Protein AF-A0A5J9UC88-F1 (afdb_monomer_lite)

InterPro domains:
  IPR000823 Plant peroxidase [PTHR31517] (7-72)
  IPR002016 Haem peroxidase [PS50873] (1-75)
  IPR010255 Haem peroxidase superfamily [SSF48113] (7-72)

pLDDT: mean 76.19, std 17.14, range [31.75, 94.75]

Organism: NCBI:txid38414

Structure (mmCIF, N/CA/C/O backbone):
data_AF-A0A5J9UC88-F1
#
_entry.id   AF-A0A5J9UC88-F1
#
loop_
_atom_site.group_PDB
_atom_site.id
_atom_site.type_symbol
_atom_site.label_atom_id
_atom_site.label_alt_id
_atom_site.label_comp_id
_atom_site.label_asym_id
_atom_site.label_entity_id
_atom_site.label_seq_id
_atom_site.pdbx_PDB_ins_code
_atom_site.Cartn_x
_atom_site.Cartn_y
_atom_site.Cartn_z
_atom_site.occupancy
_atom_site.B_iso_or_equiv
_atom_site.auth_seq_id
_atom_site.auth_comp_id
_atom_site.auth_asym_id
_atom_site.auth_atom_id
_atom_site.pdbx_PDB_model_num
ATOM 1 N N . MET A 1 1 ? -0.726 11.857 -7.929 1.00 51.47 1 MET A N 1
ATOM 2 C CA . MET A 1 1 ? 0.517 12.261 -8.632 1.00 51.47 1 MET A CA 1
ATOM 3 C C . MET A 1 1 ? 1.751 12.242 -7.718 1.00 51.47 1 MET A C 1
ATOM 5 O O . MET A 1 1 ? 2.834 12.047 -8.240 1.00 51.47 1 MET A O 1
ATOM 9 N N . VAL A 1 2 ? 1.616 12.371 -6.386 1.00 51.94 2 VAL A N 1
ATOM 10 C CA . VAL A 1 2 ? 2.757 12.328 -5.439 1.00 51.94 2 VAL A CA 1
ATOM 11 C C . VAL A 1 2 ? 3.359 10.917 -5.258 1.00 51.94 2 VAL A C 1
ATOM 13 O O . VAL A 1 2 ? 4.550 10.808 -5.009 1.00 51.94 2 VAL A O 1
ATOM 16 N N . GLU A 1 3 ? 2.592 9.837 -5.453 1.00 62.94 3 GLU A N 1
ATOM 17 C CA . GLU A 1 3 ? 3.026 8.486 -5.028 1.00 62.94 3 GLU A CA 1
ATOM 18 C C . GLU A 1 3 ? 3.621 7.579 -6.120 1.00 62.94 3 GLU A C 1
ATOM 20 O O . GLU A 1 3 ? 4.407 6.687 -5.813 1.00 62.94 3 GLU A O 1
ATOM 25 N N . VAL A 1 4 ? 3.369 7.852 -7.406 1.00 71.12 4 VAL A N 1
ATOM 26 C CA . VAL A 1 4 ? 4.029 7.133 -8.522 1.00 71.12 4 VAL A CA 1
ATOM 27 C C . VAL A 1 4 ? 5.546 7.379 -8.521 1.00 71.12 4 VAL A C 1
ATOM 29 O O . VAL A 1 4 ? 6.336 6.503 -8.879 1.00 71.12 4 VAL A O 1
ATOM 32 N N . LEU A 1 5 ? 5.970 8.562 -8.064 1.00 74.31 5 LEU A N 1
ATOM 33 C CA . LEU A 1 5 ? 7.380 8.929 -7.942 1.00 74.31 5 LEU A CA 1
ATOM 34 C C . LEU A 1 5 ? 8.120 8.043 -6.926 1.00 74.31 5 LEU A C 1
ATOM 36 O O . LEU A 1 5 ? 9.290 7.726 -7.124 1.00 74.31 5 LEU A O 1
ATOM 40 N N . THR A 1 6 ? 7.438 7.582 -5.877 1.00 78.88 6 THR A N 1
ATOM 41 C CA . THR A 1 6 ? 8.020 6.703 -4.854 1.00 78.88 6 THR A CA 1
ATOM 42 C C . THR A 1 6 ? 8.445 5.358 -5.444 1.00 78.88 6 THR A C 1
ATOM 44 O O . THR A 1 6 ? 9.545 4.881 -5.167 1.00 78.88 6 THR A O 1
ATOM 47 N N . TYR A 1 7 ? 7.630 4.772 -6.327 1.00 83.25 7 TYR A N 1
ATOM 48 C CA . TYR A 1 7 ? 7.969 3.510 -6.997 1.00 83.25 7 TYR A CA 1
ATOM 49 C C . TYR A 1 7 ? 9.094 3.675 -8.026 1.00 83.25 7 TYR A C 1
ATOM 51 O O . TYR A 1 7 ? 9.954 2.803 -8.133 1.00 83.25 7 TYR A O 1
ATOM 59 N N . HIS A 1 8 ? 9.184 4.830 -8.691 1.00 84.31 8 HIS A N 1
ATOM 60 C CA . HIS A 1 8 ? 10.344 5.162 -9.524 1.00 84.31 8 HIS A CA 1
ATOM 61 C C . HIS A 1 8 ? 11.630 5.322 -8.698 1.00 84.31 8 HIS A C 1
ATOM 63 O O . HIS A 1 8 ? 12.699 4.885 -9.122 1.00 84.31 8 HIS A O 1
ATOM 69 N N . ASN A 1 9 ? 11.546 5.908 -7.502 1.00 84.75 9 ASN A N 1
ATOM 70 C CA . ASN A 1 9 ? 12.697 6.032 -6.605 1.00 84.75 9 ASN A CA 1
ATOM 71 C C . ASN A 1 9 ? 13.178 4.666 -6.100 1.00 84.75 9 ASN A C 1
ATOM 73 O O . ASN A 1 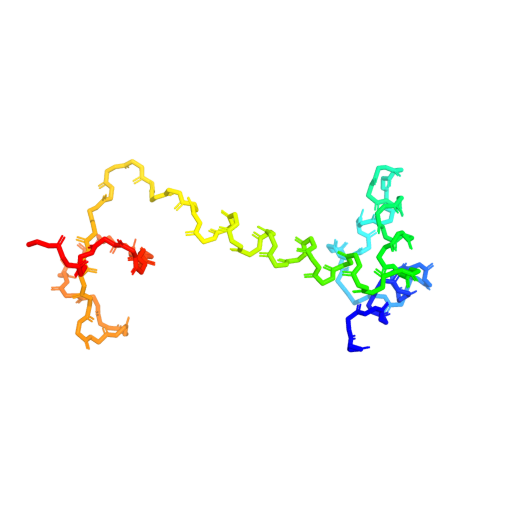9 ? 14.387 4.464 -5.992 1.00 84.75 9 ASN A O 1
ATOM 77 N N . ASN A 1 10 ? 12.264 3.716 -5.868 1.00 82.94 10 ASN A N 1
ATOM 78 C CA . ASN A 1 10 ? 12.613 2.326 -5.553 1.00 82.94 10 ASN A CA 1
ATOM 79 C C . ASN A 1 10 ? 13.451 1.682 -6.665 1.00 82.94 10 ASN A C 1
ATOM 81 O O . ASN A 1 10 ? 14.498 1.105 -6.379 1.00 82.94 10 ASN A O 1
ATOM 85 N N . LEU A 1 11 ? 13.050 1.843 -7.931 1.00 86.69 11 LEU A N 1
ATOM 86 C CA . LEU A 1 11 ? 13.791 1.302 -9.081 1.00 86.69 11 LEU A CA 1
ATOM 87 C C . LEU A 1 11 ? 15.181 1.934 -9.250 1.00 86.69 11 LEU A C 1
ATOM 89 O O . LEU A 1 11 ? 16.121 1.265 -9.672 1.00 86.69 11 LEU A O 1
ATOM 93 N N . ASN A 1 12 ? 15.323 3.209 -8.883 1.00 88.12 12 ASN A N 1
ATOM 94 C CA . ASN A 1 12 ? 16.592 3.934 -8.954 1.00 88.12 12 ASN A CA 1
ATOM 95 C C . ASN A 1 12 ? 17.465 3.784 -7.692 1.00 88.12 12 ASN A C 1
ATOM 97 O O . ASN A 1 12 ? 18.525 4.401 -7.618 1.00 88.12 12 ASN A O 1
ATOM 101 N N . ASN A 1 13 ? 17.046 2.984 -6.702 1.00 83.00 13 ASN A N 1
ATOM 102 C CA . ASN A 1 13 ? 17.700 2.866 -5.391 1.00 83.00 13 ASN A CA 1
ATOM 103 C C . ASN A 1 13 ? 17.872 4.216 -4.660 1.00 83.00 13 ASN A C 1
ATOM 105 O O . ASN A 1 13 ? 18.827 4.413 -3.913 1.00 83.00 13 ASN A O 1
ATOM 109 N N . LEU A 1 14 ? 16.941 5.152 -4.863 1.00 86.62 14 LEU A N 1
ATOM 110 C CA . LEU A 1 14 ? 16.932 6.488 -4.251 1.00 86.62 14 LEU A CA 1
ATOM 111 C C . LEU A 1 14 ? 16.040 6.549 -3.001 1.00 86.62 14 LEU A C 1
ATOM 113 O O . LEU A 1 14 ? 15.481 7.597 -2.677 1.00 86.62 14 LEU A O 1
ATOM 117 N N . VAL A 1 15 ? 15.860 5.418 -2.318 1.00 85.31 15 VAL A N 1
ATOM 118 C CA . VAL A 1 15 ? 14.974 5.302 -1.153 1.00 85.31 15 VAL A CA 1
ATOM 119 C C . VAL A 1 15 ? 15.719 5.376 0.169 1.00 85.31 15 VAL A C 1
ATOM 121 O O . VAL A 1 15 ? 16.861 4.942 0.290 1.00 85.31 15 VAL A O 1
ATOM 124 N N . LEU A 1 16 ? 15.049 5.959 1.166 1.00 87.56 16 LEU A N 1
ATOM 125 C CA . LEU A 1 16 ? 15.630 6.252 2.475 1.00 87.56 16 LEU A CA 1
ATOM 126 C C . LEU A 1 16 ? 15.560 5.056 3.430 1.00 87.56 16 LEU A C 1
ATOM 128 O O . LEU A 1 16 ? 16.491 4.828 4.202 1.00 87.56 16 LEU A O 1
ATOM 132 N N . PHE A 1 17 ? 14.457 4.305 3.407 1.00 88.44 17 PHE A N 1
ATOM 133 C CA . PHE A 1 17 ? 14.242 3.203 4.336 1.00 88.44 17 PHE A CA 1
ATOM 134 C C . PHE A 1 17 ? 14.599 1.858 3.714 1.00 88.44 17 PHE A C 1
ATOM 136 O O . PHE A 1 17 ? 14.280 1.563 2.564 1.00 88.44 17 PHE A O 1
ATOM 143 N N . HIS A 1 18 ? 15.195 0.985 4.529 1.00 88.19 18 HIS A N 1
ATOM 144 C CA . HIS A 1 18 ? 15.477 -0.391 4.128 1.00 88.19 18 HIS A CA 1
A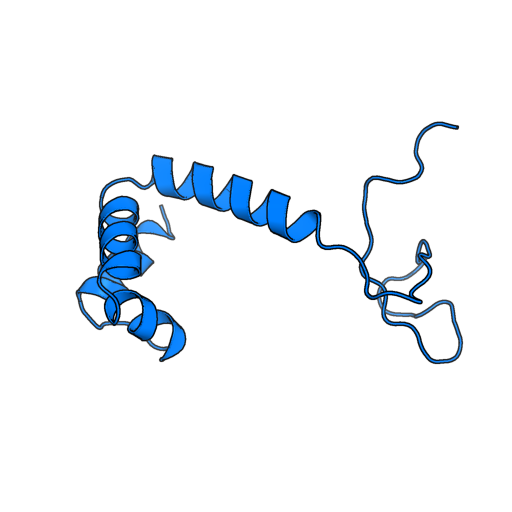TOM 145 C C . HIS A 1 18 ? 14.198 -1.161 3.760 1.00 88.19 18 HIS A C 1
ATOM 147 O O . HIS A 1 18 ? 14.222 -1.971 2.840 1.00 88.19 18 HIS A O 1
ATOM 153 N N . SER A 1 19 ? 13.074 -0.880 4.430 1.00 89.44 19 SER A N 1
ATOM 154 C CA . SER A 1 19 ? 11.776 -1.497 4.126 1.00 89.44 19 SER A CA 1
ATOM 155 C C . SER A 1 19 ? 11.308 -1.238 2.695 1.00 89.44 19 SER A C 1
ATOM 157 O O . SER A 1 19 ? 10.694 -2.118 2.100 1.00 89.44 19 SER A O 1
ATOM 159 N N . ASP A 1 20 ? 11.629 -0.068 2.139 1.00 86.75 20 ASP A N 1
ATOM 160 C CA . ASP A 1 20 ? 11.260 0.293 0.769 1.00 86.75 20 ASP A CA 1
ATOM 161 C C . ASP A 1 20 ? 12.184 -0.408 -0.230 1.00 86.75 20 ASP A C 1
ATOM 163 O O . ASP A 1 20 ? 11.728 -0.982 -1.216 1.00 86.75 20 ASP A O 1
ATOM 167 N N . TRP A 1 21 ? 13.479 -0.486 0.091 1.00 86.94 21 TRP A N 1
ATOM 168 C CA . TRP A 1 21 ? 14.453 -1.216 -0.721 1.00 86.94 21 TRP A CA 1
ATOM 169 C C . TRP A 1 21 ? 14.158 -2.723 -0.802 1.00 86.94 21 TRP A C 1
ATOM 171 O O . TRP A 1 21 ? 14.355 -3.348 -1.841 1.00 86.94 21 TRP A O 1
ATOM 181 N N . VAL A 1 22 ? 13.613 -3.331 0.256 1.00 91.06 22 VAL A N 1
ATOM 182 C CA . VAL A 1 22 ? 13.223 -4.753 0.232 1.00 91.06 22 VAL A CA 1
ATOM 183 C C . VAL A 1 22 ? 12.149 -5.046 -0.830 1.00 91.06 22 VAL A C 1
ATOM 185 O O . VAL A 1 22 ? 12.093 -6.169 -1.335 1.00 91.06 22 VAL A O 1
ATOM 188 N N . LEU A 1 23 ? 11.352 -4.056 -1.258 1.00 87.75 23 LEU A N 1
ATOM 189 C CA . LEU A 1 23 ? 10.347 -4.239 -2.314 1.00 87.75 23 LEU A CA 1
ATOM 190 C C . LEU A 1 23 ? 10.962 -4.594 -3.675 1.00 87.75 23 LEU A C 1
ATOM 192 O O . LEU A 1 23 ? 10.312 -5.281 -4.462 1.00 87.75 23 LEU A O 1
ATOM 196 N N . VAL A 1 24 ? 12.208 -4.198 -3.949 1.00 88.88 24 VAL A N 1
ATOM 197 C CA . VAL A 1 24 ? 12.928 -4.611 -5.169 1.00 88.88 24 VAL A CA 1
ATOM 198 C C . VAL A 1 24 ? 13.734 -5.902 -4.983 1.00 88.88 24 VAL A C 1
ATOM 200 O O . VAL A 1 24 ? 14.237 -6.461 -5.953 1.00 88.88 24 VAL A O 1
ATOM 203 N N . GLY A 1 25 ? 13.831 -6.413 -3.751 1.00 86.75 25 GLY A N 1
ATOM 204 C CA . GLY A 1 25 ? 14.650 -7.577 -3.404 1.00 86.75 25 GLY A CA 1
ATOM 205 C C . GLY A 1 25 ? 14.061 -8.934 -3.806 1.00 86.75 25 GLY A C 1
ATOM 206 O O . GLY A 1 25 ? 14.799 -9.915 -3.879 1.00 86.75 25 GLY A O 1
ATOM 207 N N . SER A 1 26 ? 12.754 -9.019 -4.080 1.00 90.94 26 SER A N 1
ATOM 208 C CA . SER A 1 26 ? 12.099 -10.250 -4.546 1.00 90.94 26 SER A CA 1
ATOM 209 C C . SER A 1 26 ? 11.466 -10.060 -5.924 1.00 90.94 26 SER A C 1
ATOM 211 O O . SER A 1 26 ? 10.933 -8.995 -6.228 1.00 90.94 26 SER A O 1
ATOM 213 N N . SER A 1 27 ? 11.467 -11.105 -6.758 1.00 88.06 27 SER A N 1
ATOM 214 C CA . SER A 1 27 ? 10.899 -11.039 -8.114 1.00 88.06 27 SER A CA 1
ATOM 215 C C . SER A 1 27 ? 9.391 -10.761 -8.124 1.00 88.06 27 SER A C 1
ATOM 217 O O . SER A 1 27 ? 8.898 -10.077 -9.020 1.00 88.06 27 SER A O 1
ATOM 219 N N . ALA A 1 28 ? 8.659 -11.250 -7.119 1.00 89.75 28 ALA A N 1
ATOM 220 C CA . ALA A 1 28 ? 7.218 -11.042 -6.999 1.00 89.75 28 ALA A CA 1
ATOM 221 C C . ALA A 1 28 ? 6.877 -9.581 -6.662 1.00 89.75 28 ALA A C 1
ATOM 223 O O . ALA A 1 28 ? 6.010 -8.984 -7.295 1.00 89.75 28 ALA A O 1
ATOM 224 N N . THR A 1 29 ? 7.581 -8.985 -5.696 1.00 89.12 29 THR A N 1
ATOM 225 C CA . THR A 1 29 ? 7.361 -7.585 -5.303 1.00 89.12 29 THR A CA 1
ATOM 226 C C . THR A 1 29 ? 7.893 -6.611 -6.350 1.00 89.12 29 THR A C 1
ATOM 228 O O . THR A 1 29 ? 7.238 -5.608 -6.621 1.00 89.12 29 THR A O 1
ATOM 231 N N . LEU A 1 30 ? 9.008 -6.938 -7.014 1.00 91.06 30 LEU A N 1
ATOM 232 C CA . LEU A 1 30 ? 9.582 -6.119 -8.083 1.00 91.06 30 LEU A CA 1
ATOM 233 C C . LEU A 1 30 ? 8.616 -5.953 -9.267 1.00 91.06 30 LEU A C 1
ATOM 235 O O . LEU A 1 30 ? 8.491 -4.855 -9.804 1.00 91.06 30 LEU A O 1
ATOM 239 N N . LYS A 1 31 ? 7.879 -7.010 -9.641 1.00 92.06 31 LYS A N 1
ATOM 240 C CA . LYS A 1 31 ? 6.844 -6.931 -10.685 1.00 92.06 31 LYS A CA 1
ATOM 241 C C . LYS A 1 31 ? 5.790 -5.872 -10.351 1.00 92.06 31 LYS A C 1
ATOM 243 O O . LYS A 1 31 ? 5.480 -5.036 -11.192 1.00 92.06 31 LYS A O 1
ATOM 248 N N . HIS A 1 32 ? 5.303 -5.867 -9.112 1.00 89.81 32 HIS A N 1
ATOM 249 C CA . HIS A 1 32 ? 4.336 -4.873 -8.652 1.00 89.81 32 HIS A CA 1
ATOM 250 C C . HIS A 1 32 ? 4.931 -3.462 -8.572 1.00 89.81 32 HIS A C 1
ATOM 252 O O . HIS A 1 32 ? 4.244 -2.497 -8.890 1.00 89.81 32 HIS A O 1
ATOM 258 N N . VAL A 1 33 ? 6.213 -3.319 -8.213 1.00 90.31 33 VAL A N 1
ATOM 259 C CA . VAL A 1 33 ? 6.898 -2.014 -8.246 1.00 90.31 33 VAL A CA 1
ATOM 260 C C . VAL A 1 33 ? 6.882 -1.420 -9.657 1.00 90.31 33 VAL A C 1
ATOM 262 O O . VAL A 1 33 ? 6.582 -0.238 -9.801 1.00 90.31 33 VAL A O 1
ATOM 265 N N . HIS A 1 34 ? 7.137 -2.229 -10.689 1.00 91.81 34 HIS A N 1
ATOM 266 C CA . HIS A 1 34 ? 7.028 -1.788 -12.082 1.00 91.81 34 HIS A CA 1
ATOM 267 C C . HIS A 1 34 ? 5.584 -1.454 -12.480 1.00 91.81 34 HIS A C 1
ATOM 269 O O . HIS A 1 34 ? 5.336 -0.380 -13.017 1.00 91.81 34 HIS A O 1
ATOM 275 N N . GLU A 1 35 ? 4.619 -2.320 -12.157 1.00 91.25 35 GLU A N 1
ATOM 276 C CA . GLU A 1 35 ? 3.199 -2.094 -12.476 1.00 91.25 35 GLU A CA 1
ATOM 277 C C . GLU A 1 35 ? 2.666 -0.780 -11.879 1.0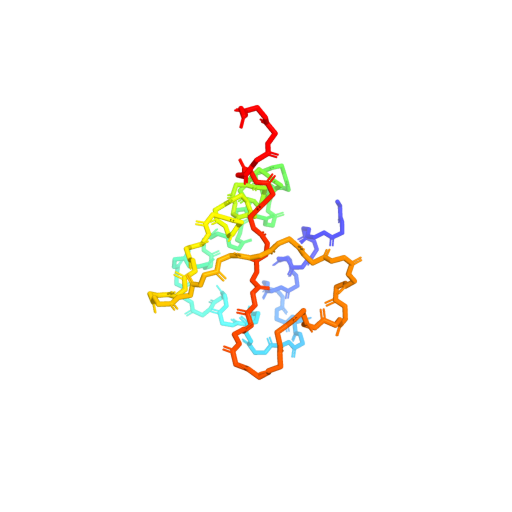0 91.25 35 GLU A C 1
ATOM 279 O O . GLU A 1 35 ? 1.953 -0.035 -12.553 1.00 91.25 35 GLU A O 1
ATOM 284 N N . TYR A 1 36 ? 3.040 -0.465 -10.636 1.00 90.38 36 TYR A N 1
ATOM 285 C CA . TYR A 1 36 ? 2.620 0.763 -9.960 1.00 90.38 36 TYR A CA 1
ATOM 286 C C . TYR A 1 36 ? 3.416 2.002 -10.383 1.00 90.38 36 TYR A C 1
ATOM 288 O O . TYR A 1 36 ? 2.872 3.108 -10.350 1.00 90.38 36 TYR A O 1
ATOM 296 N N . ALA A 1 37 ? 4.675 1.838 -10.800 1.00 88.94 37 ALA A N 1
ATOM 297 C CA . ALA A 1 37 ? 5.437 2.914 -11.427 1.00 88.94 37 ALA A CA 1
ATOM 298 C C . ALA A 1 37 ? 4.812 3.310 -12.778 1.00 88.94 37 ALA A C 1
ATOM 300 O O . ALA A 1 37 ? 4.614 4.495 -13.038 1.00 88.94 37 ALA A O 1
ATOM 301 N N . ASP A 1 38 ? 4.422 2.336 -13.598 1.00 90.31 38 ASP A N 1
ATOM 302 C CA . ASP A 1 38 ? 3.899 2.590 -14.943 1.00 90.31 38 ASP A CA 1
ATOM 303 C C . ASP A 1 38 ? 2.421 3.018 -14.940 1.00 90.31 38 ASP A C 1
ATOM 305 O O . ASP A 1 38 ? 1.988 3.793 -15.798 1.00 90.31 38 ASP A O 1
ATOM 309 N N . ASN A 1 39 ? 1.624 2.540 -13.974 1.00 89.81 39 ASN A N 1
ATOM 310 C CA . ASN A 1 39 ? 0.184 2.790 -13.916 1.00 89.81 39 ASN A CA 1
ATOM 311 C C . ASN A 1 39 ? -0.281 3.311 -12.547 1.00 89.81 39 ASN A C 1
ATOM 313 O O . ASN A 1 39 ? -0.722 2.566 -11.668 1.00 89.81 39 ASN A O 1
ATOM 317 N N . GLY A 1 40 ? -0.298 4.638 -12.409 1.00 87.38 40 GLY A N 1
ATOM 318 C CA . GLY A 1 40 ? -0.796 5.297 -11.199 1.00 87.38 40 GLY A CA 1
ATOM 319 C C . GLY A 1 40 ? -2.288 5.080 -10.916 1.00 87.38 40 GLY A C 1
ATOM 320 O O . GLY A 1 40 ? -2.706 5.187 -9.765 1.00 87.38 40 GLY A O 1
ATOM 321 N N . THR A 1 41 ? -3.107 4.765 -11.926 1.00 89.94 41 THR A N 1
ATOM 322 C CA . THR A 1 41 ? -4.535 4.468 -11.721 1.00 89.94 41 THR A CA 1
ATOM 323 C C . THR A 1 41 ? -4.721 3.105 -11.068 1.00 89.94 41 THR A C 1
ATOM 325 O O . THR A 1 41 ? -5.507 2.996 -10.131 1.00 89.94 41 THR A O 1
ATOM 328 N N . LEU A 1 42 ? -3.973 2.094 -11.523 1.00 90.56 42 LEU A N 1
ATOM 329 C CA . LEU A 1 42 ? -3.959 0.769 -10.901 1.00 90.56 42 LEU A CA 1
ATOM 330 C C . LEU A 1 42 ? -3.515 0.868 -9.440 1.00 90.56 42 LEU A C 1
ATOM 332 O O . LEU A 1 42 ? -4.201 0.366 -8.556 1.00 90.56 42 LEU A O 1
ATOM 336 N N . TRP A 1 43 ? -2.434 1.611 -9.190 1.00 90.12 43 TRP A N 1
ATOM 337 C CA . TRP A 1 43 ? -1.959 1.857 -7.833 1.00 90.12 43 TRP A CA 1
ATOM 338 C C . TRP A 1 43 ? -3.041 2.481 -6.938 1.00 90.12 43 TRP A C 1
ATOM 340 O O . TRP A 1 43 ? -3.263 2.001 -5.831 1.00 90.12 43 TRP A O 1
ATOM 350 N N . ASN A 1 44 ? -3.762 3.507 -7.413 1.00 90.12 44 ASN A N 1
ATOM 351 C CA . ASN A 1 44 ? -4.822 4.150 -6.625 1.00 90.12 44 ASN A CA 1
ATOM 352 C C . ASN A 1 44 ? -5.946 3.172 -6.239 1.00 90.12 44 ASN A C 1
ATOM 354 O O . ASN A 1 44 ? -6.469 3.254 -5.127 1.00 90.12 44 ASN A O 1
ATOM 358 N N . LEU A 1 45 ? -6.340 2.286 -7.160 1.00 92.69 45 LEU A N 1
ATOM 359 C CA . LEU A 1 45 ? -7.402 1.303 -6.928 1.00 92.69 45 LEU A CA 1
ATOM 360 C C . LEU A 1 45 ? -6.963 0.264 -5.894 1.00 92.69 45 LEU A C 1
ATOM 362 O O . LEU A 1 45 ? -7.636 0.086 -4.879 1.00 92.69 45 LEU A O 1
ATOM 366 N N . ASP A 1 46 ? -5.793 -0.338 -6.098 1.00 92.94 46 ASP A N 1
ATOM 367 C CA . ASP A 1 46 ? -5.274 -1.372 -5.202 1.00 92.94 46 ASP A CA 1
ATOM 368 C C . ASP A 1 46 ? -4.933 -0.801 -3.819 1.00 92.94 46 ASP A C 1
ATOM 370 O O . ASP A 1 46 ? -5.145 -1.455 -2.795 1.00 92.94 46 ASP A O 1
ATOM 374 N N . PHE A 1 47 ? -4.466 0.450 -3.758 1.00 90.62 47 PHE A N 1
ATOM 375 C CA . PHE A 1 47 ? -4.240 1.158 -2.503 1.00 90.62 47 PHE A CA 1
ATOM 376 C C . PHE A 1 47 ? -5.547 1.382 -1.731 1.00 90.62 47 PHE A C 1
ATOM 378 O O . PHE A 1 47 ? -5.603 1.126 -0.524 1.00 90.62 47 PHE A O 1
ATOM 385 N N . ALA A 1 48 ? -6.619 1.807 -2.409 1.00 92.31 48 ALA A N 1
ATOM 386 C CA . ALA A 1 48 ? -7.929 1.973 -1.783 1.00 92.31 48 ALA A CA 1
ATOM 387 C C . ALA A 1 48 ? -8.466 0.638 -1.237 1.00 92.31 48 ALA A C 1
ATOM 389 O O . ALA A 1 48 ? -8.900 0.569 -0.082 1.00 92.31 48 ALA A O 1
ATOM 390 N N . ASP A 1 49 ? -8.361 -0.437 -2.018 1.00 94.75 49 ASP A N 1
ATOM 391 C CA . ASP A 1 49 ? -8.777 -1.777 -1.599 1.00 94.75 49 ASP A CA 1
ATOM 392 C C . ASP A 1 49 ? -7.942 -2.299 -0.421 1.00 94.75 49 ASP A C 1
ATOM 394 O O . ASP A 1 49 ? -8.481 -2.890 0.526 1.00 94.75 49 ASP A O 1
ATOM 398 N N . ALA A 1 50 ? -6.635 -2.027 -0.415 1.00 92.75 50 ALA A N 1
ATOM 399 C CA . ALA A 1 50 ? -5.749 -2.366 0.693 1.00 92.75 50 ALA A CA 1
ATOM 400 C C . ALA A 1 50 ? -6.133 -1.624 1.986 1.00 92.75 50 ALA A C 1
ATOM 402 O O . ALA A 1 50 ? -6.194 -2.251 3.048 1.00 92.75 50 ALA A O 1
ATOM 403 N N . LEU A 1 51 ? -6.463 -0.328 1.915 1.00 90.56 51 LEU A N 1
ATOM 404 C CA . LEU A 1 51 ? -6.933 0.444 3.072 1.00 90.56 51 LEU A CA 1
ATOM 405 C C . LEU A 1 51 ? -8.268 -0.082 3.613 1.00 90.56 51 LEU A C 1
ATOM 407 O O . LEU A 1 51 ? -8.442 -0.198 4.829 1.00 90.56 51 LEU A O 1
ATOM 411 N N . VAL A 1 52 ? -9.194 -0.479 2.734 1.00 91.62 52 VAL A N 1
ATOM 412 C CA . VAL A 1 52 ? -10.448 -1.128 3.145 1.00 91.62 52 VAL A CA 1
ATOM 413 C C . VAL A 1 52 ? -10.167 -2.466 3.828 1.00 91.62 52 VAL A C 1
ATOM 415 O O . VAL A 1 52 ? -10.749 -2.753 4.877 1.00 91.62 52 VAL A O 1
ATOM 418 N N . LYS A 1 53 ? -9.259 -3.285 3.291 1.00 90.19 53 LYS A N 1
ATOM 419 C CA . LYS A 1 53 ? -8.866 -4.556 3.916 1.00 90.19 53 LYS A CA 1
ATOM 420 C C . LYS A 1 53 ? -8.239 -4.337 5.295 1.00 90.19 53 LYS A C 1
ATOM 422 O O . LYS A 1 53 ? -8.594 -5.043 6.238 1.00 90.19 53 LYS A O 1
ATOM 427 N N . LEU A 1 54 ? -7.379 -3.328 5.430 1.00 87.88 54 LEU A N 1
ATOM 428 C CA . LEU A 1 54 ? -6.746 -2.950 6.694 1.00 87.88 54 LEU A CA 1
ATOM 429 C C . LEU A 1 54 ? -7.774 -2.452 7.723 1.00 87.88 54 LEU A C 1
ATOM 431 O O . LEU A 1 54 ? -7.718 -2.844 8.887 1.00 87.88 54 LEU A O 1
ATOM 435 N N . SER A 1 55 ? -8.779 -1.682 7.295 1.00 84.81 55 SER A N 1
ATOM 436 C CA . SER A 1 55 ? -9.879 -1.225 8.165 1.00 84.81 55 SER A CA 1
ATOM 437 C C . SER A 1 55 ? -10.728 -2.369 8.744 1.00 84.81 55 SER A C 1
ATOM 439 O O . SER A 1 55 ? -11.358 -2.231 9.794 1.00 84.81 55 SER A O 1
ATOM 441 N N . LYS A 1 56 ? -10.736 -3.524 8.068 1.00 85.19 56 LYS A N 1
ATOM 442 C CA . LYS A 1 56 ? -11.505 -4.715 8.444 1.00 85.19 56 LYS A CA 1
ATOM 443 C C . LYS A 1 56 ? -10.705 -5.691 9.304 1.00 85.19 56 LYS A C 1
ATOM 445 O O . LYS A 1 56 ? -11.223 -6.767 9.607 1.00 85.19 56 LYS A O 1
ATOM 450 N N . LEU A 1 57 ? -9.491 -5.347 9.742 1.00 85.25 57 LEU A N 1
ATOM 451 C CA . LEU A 1 57 ? -8.753 -6.181 10.690 1.00 85.25 57 LEU A CA 1
ATOM 452 C C . LEU A 1 57 ? -9.594 -6.409 11.954 1.00 85.25 57 LEU A C 1
ATOM 454 O O . LEU A 1 57 ? -10.323 -5.529 12.423 1.00 85.25 57 LEU A O 1
ATOM 458 N N . THR A 1 58 ? -9.602 -7.650 12.433 1.00 78.19 58 THR A N 1
ATOM 459 C CA . THR A 1 58 ? -10.342 -8.033 13.635 1.00 78.19 58 THR A CA 1
ATOM 460 C C . THR A 1 58 ? -9.562 -7.610 14.861 1.00 78.19 58 THR A C 1
ATOM 462 O O . THR A 1 58 ? -8.332 -7.669 14.876 1.00 78.19 58 THR A O 1
ATOM 465 N N . MET A 1 59 ? -10.280 -7.222 15.909 1.00 73.69 59 MET A N 1
ATOM 466 C CA . MET A 1 59 ? -9.624 -6.985 17.183 1.00 73.69 59 MET A CA 1
ATOM 467 C C . MET A 1 59 ? -9.065 -8.310 17.738 1.00 73.69 59 MET A C 1
ATOM 469 O O . MET A 1 59 ? -9.609 -9.378 17.429 1.00 73.69 59 MET A O 1
ATOM 473 N N . PRO A 1 60 ? -7.984 -8.274 18.537 1.00 78.00 60 PRO A N 1
ATOM 474 C CA . PRO A 1 60 ? -7.436 -9.471 19.163 1.00 78.00 60 PRO A CA 1
ATOM 475 C C . PRO A 1 60 ? -8.502 -10.213 19.988 1.00 78.00 60 PRO A C 1
ATOM 477 O O . PRO A 1 60 ? -9.346 -9.561 20.615 1.00 78.00 60 PRO A O 1
ATOM 480 N N . PRO A 1 61 ? -8.490 -11.556 20.027 1.00 73.81 61 PRO A N 1
ATOM 481 C CA . PRO A 1 61 ? -9.436 -12.317 20.838 1.00 73.81 61 PRO A CA 1
ATOM 482 C C . PRO A 1 61 ? -9.364 -11.878 22.309 1.00 73.81 61 PRO A C 1
ATOM 484 O O . PRO A 1 61 ? -8.279 -11.729 22.866 1.00 73.81 61 PRO A O 1
ATOM 487 N N . GLY A 1 62 ? -10.527 -11.637 22.923 1.00 68.56 62 GLY A N 1
ATOM 488 C CA . GLY A 1 62 ? -10.639 -11.122 24.295 1.00 68.56 62 GLY A CA 1
ATOM 489 C C . GLY A 1 62 ? -10.720 -9.595 24.416 1.00 68.56 62 GLY A C 1
ATOM 490 O O . GLY A 1 62 ? -10.819 -9.088 25.531 1.00 68.56 62 GLY A O 1
ATOM 491 N N . SER A 1 63 ? -10.707 -8.858 23.301 1.00 69.06 63 SER A N 1
ATOM 492 C CA . SER A 1 63 ? -10.950 -7.412 23.311 1.00 69.06 63 SER A CA 1
ATOM 493 C C . SER A 1 63 ? -12.435 -7.061 23.137 1.00 69.06 63 SER A C 1
ATOM 495 O O . SER A 1 63 ? -13.119 -7.609 22.272 1.00 69.06 63 SER A O 1
ATOM 497 N N . THR A 1 64 ? -12.931 -6.126 23.951 1.00 68.00 64 THR A N 1
ATOM 498 C CA . THR A 1 64 ? -14.303 -5.600 23.888 1.00 68.00 64 THR A CA 1
ATOM 499 C C . THR A 1 64 ? -14.284 -4.165 23.372 1.00 68.00 64 THR A C 1
ATOM 501 O O . THR A 1 64 ? -13.489 -3.346 23.831 1.00 68.00 64 THR A O 1
ATOM 504 N N . GLY A 1 65 ? -15.168 -3.866 22.418 1.00 68.81 65 GLY A N 1
ATOM 505 C CA . GLY A 1 65 ? -15.346 -2.534 21.842 1.00 68.81 65 GLY A CA 1
ATOM 506 C C . GLY A 1 65 ? -15.988 -1.519 22.787 1.00 68.81 65 GLY A C 1
ATOM 507 O O . GLY A 1 65 ? -16.916 -1.861 23.512 1.00 68.81 65 GLY A O 1
ATOM 508 N N . GLU A 1 66 ? -15.559 -0.256 22.720 1.00 71.69 66 GLU A N 1
ATOM 509 C CA . GLU A 1 66 ? -16.249 0.896 23.316 1.00 71.69 66 GLU A CA 1
ATOM 510 C C . GLU A 1 66 ? -16.241 2.133 22.399 1.00 71.69 66 GLU A C 1
ATOM 512 O O . GLU A 1 66 ? -15.323 2.357 21.613 1.00 71.69 66 GLU A O 1
ATOM 517 N N . ILE A 1 67 ? -17.267 2.979 22.511 1.00 78.00 67 ILE A N 1
ATOM 518 C CA . ILE A 1 67 ? -17.310 4.267 21.809 1.00 78.00 67 ILE A CA 1
ATOM 519 C C . ILE A 1 67 ? -16.743 5.332 22.750 1.00 78.00 67 ILE A C 1
ATOM 521 O O . ILE A 1 67 ? -17.375 5.705 23.739 1.00 78.00 67 ILE A O 1
ATOM 525 N N . ARG A 1 68 ? -15.540 5.825 22.442 1.00 76.25 68 ARG A N 1
ATOM 526 C CA . ARG A 1 68 ? -14.837 6.818 23.266 1.00 76.25 68 ARG A CA 1
ATOM 527 C C . ARG A 1 68 ? -15.436 8.211 23.076 1.00 76.25 68 ARG A C 1
ATOM 529 O O . ARG A 1 68 ? -15.586 8.671 21.949 1.00 76.25 68 ARG A O 1
ATOM 536 N N . LYS A 1 69 ? -15.693 8.922 24.180 1.00 78.88 69 LYS A N 1
ATOM 537 C CA . LYS A 1 69 ? -16.075 10.352 24.152 1.00 78.88 69 LYS A CA 1
ATOM 538 C C . LYS A 1 69 ? -14.889 11.269 23.832 1.00 78.88 69 LYS A C 1
ATOM 540 O O . LYS A 1 69 ? -15.072 12.329 23.246 1.00 78.88 69 LYS A O 1
ATOM 545 N N . THR A 1 70 ? -13.681 10.837 24.197 1.00 79.38 70 THR A N 1
ATOM 546 C CA . THR A 1 70 ? -12.423 11.547 23.948 1.00 79.38 70 THR A CA 1
ATOM 547 C C . THR A 1 70 ? -11.373 10.534 23.508 1.00 79.38 70 THR A C 1
ATOM 549 O O . THR A 1 70 ? -11.015 9.666 24.291 1.00 79.38 70 THR A O 1
ATOM 552 N N . CYS A 1 71 ? -10.822 10.646 22.295 1.00 78.69 71 CYS A N 1
ATOM 553 C CA . CYS A 1 71 ? -9.896 9.633 21.756 1.00 78.69 71 CYS A CA 1
ATOM 554 C C . CYS A 1 71 ? -8.616 9.441 22.589 1.00 78.69 71 CYS A C 1
ATOM 556 O O . CYS A 1 71 ? -8.075 8.340 22.636 1.00 78.69 71 CYS A O 1
ATOM 558 N N . ARG A 1 72 ? -8.145 10.507 23.254 1.00 79.12 72 ARG A N 1
ATOM 559 C CA . ARG A 1 72 ? -6.947 10.495 24.113 1.00 79.12 72 ARG A CA 1
ATOM 560 C C . ARG A 1 72 ? -7.161 9.777 25.448 1.00 79.12 72 ARG A C 1
ATOM 562 O O . ARG A 1 72 ? -6.184 9.373 26.069 1.00 79.12 72 ARG A O 1
ATOM 569 N N . LEU A 1 73 ? -8.403 9.692 25.921 1.00 68.56 73 LEU A N 1
ATOM 570 C CA . LEU A 1 73 ? -8.719 9.119 27.222 1.00 68.56 73 LEU A CA 1
ATOM 571 C C . LEU A 1 73 ? -9.384 7.767 27.008 1.00 68.56 73 LEU A C 1
ATOM 573 O O . LEU A 1 73 ? -10.411 7.671 26.340 1.00 68.56 73 LEU A O 1
ATOM 577 N N . ASP A 1 74 ? -8.804 6.735 27.601 1.00 60.91 74 ASP A N 1
ATOM 578 C CA . ASP A 1 74 ? -9.524 5.484 27.771 1.00 60.91 74 ASP A CA 1
ATOM 579 C C . ASP A 1 74 ? -10.626 5.735 28.807 1.00 60.91 74 ASP A C 1
ATOM 581 O O . ASP A 1 74 ? -10.367 6.274 29.886 1.00 60.91 74 ASP A O 1
ATOM 585 N N . SER A 1 75 ? -11.866 5.359 28.488 1.00 57.31 75 SER A N 1
ATOM 586 C CA . SER A 1 75 ? -12.983 5.411 29.448 1.00 57.31 75 SER A CA 1
ATOM 587 C C . SER A 1 75 ? -12.793 4.399 30.587 1.00 57.31 75 SER A C 1
ATOM 589 O O . SER A 1 75 ? -13.520 4.422 31.579 1.00 57.31 75 SER A O 1
ATOM 591 N N . ILE A 1 76 ? -11.814 3.504 30.426 1.00 56.91 76 ILE A N 1
ATOM 592 C CA . ILE A 1 76 ? -11.540 2.348 31.263 1.00 56.91 76 ILE A CA 1
ATOM 593 C C . ILE A 1 76 ? -10.257 2.611 32.070 1.00 56.91 76 ILE A C 1
ATOM 595 O O . ILE A 1 76 ? -9.196 2.855 31.485 1.00 56.91 76 ILE A O 1
ATOM 599 N N . PRO A 1 77 ? -10.292 2.522 33.411 1.00 50.00 77 PRO A N 1
ATOM 600 C CA . PRO A 1 77 ? -9.083 2.532 34.214 1.00 50.00 77 PRO A CA 1
ATOM 601 C C . PRO A 1 77 ? -8.350 1.193 34.019 1.00 50.00 77 PRO A C 1
ATOM 603 O O . PRO A 1 77 ? -8.654 0.208 34.678 1.00 50.00 77 PRO A O 1
ATOM 606 N N . ARG A 1 78 ? -7.346 1.199 33.134 1.00 47.91 78 ARG A N 1
ATOM 607 C CA . ARG A 1 78 ? -6.369 0.128 32.828 1.00 47.91 78 ARG A CA 1
ATOM 608 C C . ARG A 1 78 ? -6.871 -1.059 31.984 1.00 47.91 78 ARG A C 1
ATOM 610 O O . ARG A 1 78 ? -7.779 -1.788 32.352 1.00 47.91 78 ARG A O 1
ATOM 617 N N . LEU A 1 79 ? -6.082 -1.302 30.931 1.00 41.19 79 LEU A N 1
ATOM 618 C CA . LEU A 1 79 ? -5.993 -2.493 30.075 1.00 41.19 79 LEU A CA 1
ATOM 619 C C . LEU A 1 79 ? -7.185 -2.779 29.146 1.00 41.19 79 LEU A C 1
ATOM 621 O O . LEU A 1 79 ? -7.891 -3.761 29.328 1.00 41.19 79 LEU A O 1
ATOM 625 N N . LEU A 1 80 ? -7.310 -2.000 28.066 1.00 43.19 80 LEU A N 1
ATOM 626 C CA . LEU A 1 80 ? -7.615 -2.525 26.723 1.00 43.19 80 LEU A CA 1
ATOM 627 C C . LEU A 1 80 ? -7.438 -1.400 25.688 1.00 43.19 80 LEU A C 1
ATOM 629 O O . LEU A 1 80 ? -8.213 -0.446 25.656 1.00 43.19 80 LEU A O 1
ATOM 633 N N . VAL A 1 81 ? -6.411 -1.483 24.840 1.00 46.31 81 VAL A N 1
ATOM 634 C CA . VAL A 1 81 ? -6.263 -0.549 23.711 1.00 46.31 81 VAL A CA 1
ATOM 635 C C . VAL A 1 81 ? -7.272 -0.945 22.636 1.00 46.31 81 VAL A C 1
ATOM 637 O O . VAL A 1 81 ? -7.287 -2.094 22.196 1.00 46.31 81 VAL A O 1
ATOM 640 N N . LEU A 1 82 ? -8.114 0.005 22.226 1.00 49.78 82 LEU A N 1
ATOM 641 C CA . LEU A 1 82 ? -9.200 -0.210 21.278 1.00 49.78 82 LEU A CA 1
ATOM 642 C C . LEU A 1 82 ? -8.950 0.516 19.953 1.00 49.78 82 LEU A C 1
ATOM 644 O O . LEU A 1 82 ? -8.706 1.722 19.945 1.00 49.78 82 LEU A O 1
ATOM 648 N N . VAL A 1 83 ? -9.124 -0.198 18.839 1.00 49.22 83 VAL A N 1
ATOM 649 C CA . VAL A 1 83 ? -9.321 0.395 17.509 1.00 49.22 83 VAL A CA 1
ATOM 650 C C . VAL A 1 83 ? -10.819 0.401 17.196 1.00 49.22 83 VAL A C 1
ATOM 652 O O . VAL A 1 83 ? -11.495 -0.618 17.313 1.00 49.22 83 VAL A O 1
ATOM 655 N N . ILE A 1 84 ? -11.339 1.569 16.820 1.00 52.38 84 ILE A N 1
ATOM 656 C CA . ILE A 1 84 ? -12.750 1.807 16.498 1.00 52.38 84 ILE A CA 1
ATOM 657 C C . ILE A 1 84 ? -13.086 1.147 15.150 1.00 52.38 84 ILE A C 1
ATOM 659 O O . ILE A 1 84 ? -12.501 1.497 14.126 1.00 52.38 84 ILE A O 1
ATOM 663 N N . ARG A 1 85 ? -14.078 0.247 15.123 1.00 51.22 85 ARG A N 1
ATOM 664 C CA . ARG A 1 85 ? -14.826 -0.096 13.901 1.00 51.22 85 ARG A CA 1
ATOM 665 C C . ARG A 1 85 ? -15.942 0.939 13.738 1.00 51.22 85 ARG A C 1
ATOM 667 O O . ARG A 1 85 ? -16.817 1.038 14.588 1.00 51.22 85 ARG A O 1
ATOM 674 N N . VAL A 1 86 ? -15.928 1.695 12.641 1.00 49.69 86 VAL A N 1
ATOM 675 C CA . VAL A 1 86 ? -16.928 2.745 12.331 1.00 49.69 86 VAL A CA 1
ATOM 676 C C . VAL A 1 86 ? -18.306 2.164 11.948 1.00 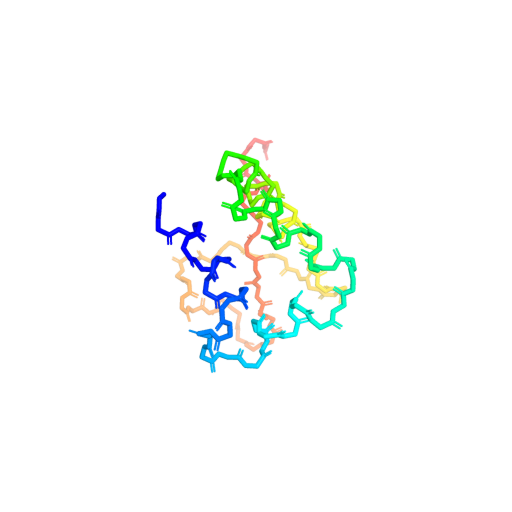49.69 86 VAL A C 1
ATOM 678 O O . VAL A 1 86 ? -19.244 2.916 11.720 1.00 49.69 86 VAL A O 1
ATOM 681 N N . ASN A 1 87 ? -18.475 0.836 11.910 1.00 44.56 87 ASN A N 1
ATOM 682 C CA . ASN A 1 87 ? -19.635 0.220 11.258 1.00 44.56 87 ASN A CA 1
ATOM 683 C C . ASN A 1 87 ? -20.654 -0.484 12.171 1.00 44.56 87 ASN A C 1
ATOM 685 O O . ASN A 1 87 ? -21.650 -0.980 11.660 1.00 44.56 87 ASN A O 1
ATOM 689 N N . ASP A 1 88 ? -20.460 -0.508 13.491 1.00 45.72 88 ASP A N 1
ATOM 690 C CA . ASP A 1 88 ? -21.343 -1.260 14.394 1.00 45.72 88 ASP A CA 1
ATOM 691 C C . ASP A 1 88 ? -22.039 -0.339 15.406 1.00 45.72 88 ASP A C 1
ATOM 693 O O . ASP A 1 88 ? -21.689 -0.377 16.580 1.00 45.72 88 ASP A O 1
ATOM 697 N N . ARG A 1 89 ? -22.990 0.503 14.952 1.00 46.38 89 ARG A N 1
ATOM 698 C CA . ARG A 1 89 ? -24.193 0.995 15.692 1.00 46.38 89 ARG A CA 1
ATOM 699 C C . ARG A 1 89 ? -24.730 2.338 15.176 1.00 46.38 89 ARG A C 1
ATOM 701 O O . ARG A 1 89 ? -24.801 3.324 15.908 1.00 46.38 89 ARG A O 1
ATOM 708 N N . ILE A 1 90 ? -25.209 2.349 13.936 1.00 40.38 90 ILE A N 1
ATOM 709 C CA . ILE A 1 90 ? -26.300 3.242 13.529 1.00 40.38 90 ILE A CA 1
ATOM 710 C C . ILE A 1 90 ? -27.343 2.322 12.882 1.00 40.38 90 ILE A C 1
ATOM 712 O O . ILE A 1 90 ? -27.048 1.723 11.855 1.00 40.38 90 ILE A O 1
ATOM 716 N N . ASN A 1 91 ? -28.510 2.178 13.522 1.00 31.75 91 ASN A N 1
ATOM 717 C CA . ASN A 1 91 ? -29.663 1.312 13.186 1.00 31.75 91 ASN A CA 1
ATOM 718 C C . ASN A 1 91 ? -29.721 -0.068 13.871 1.00 31.75 91 ASN A C 1
ATOM 720 O O . ASN A 1 91 ? -29.536 -1.095 13.227 1.00 31.75 91 ASN A O 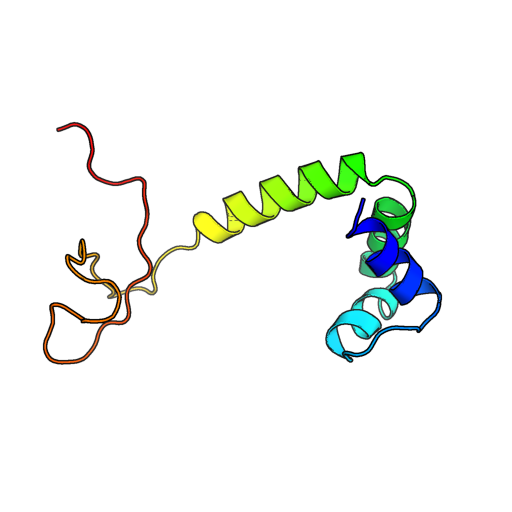1
ATOM 724 N N . THR A 1 92 ? -30.004 -0.069 15.176 1.00 35.22 92 THR A N 1
ATOM 725 C CA . THR A 1 92 ? -31.280 -0.507 15.802 1.00 35.22 92 THR A CA 1
ATOM 726 C C . THR A 1 92 ? -31.198 -0.236 17.295 1.00 35.22 92 THR A C 1
ATOM 728 O O . THR A 1 92 ? -30.150 -0.596 17.883 1.00 35.22 92 THR A O 1
#

Secondary structure (DSSP, 8-state):
--SHHHHHHHHTT--SSHHHHGGGSSHHHHHHHHHHHH-HHHHHHHHHHHHHHHHTPPPPTT------SSTTS-SSSSS---PPPTTS-S--

Sequence (92 aa):
MVEVLTYHNNLNNLVLFHSDW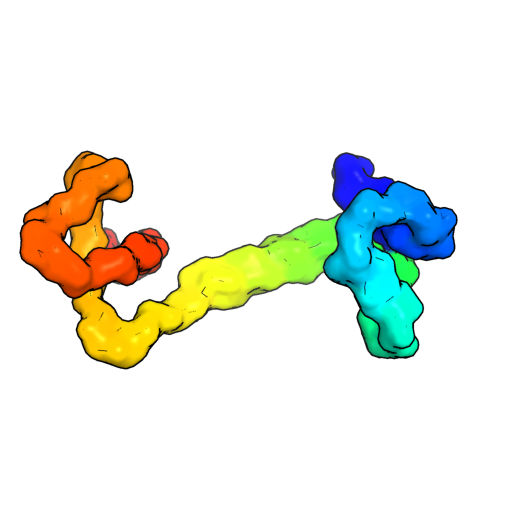VLVGSSATLKHVHEYADNGTLWNLDFADALVKLSKLTMPPGSTGEIRKTCRLDSIPRLLVLVIRVNDRINT

Radius of gyration: 19.11 Å; chains: 1; bounding box: 49×25×49 Å

Foldseek 3Di:
DVCLVLLVCLVVVVDDDPVSVVLCVDPVSVVVSVVCNVDVPVVVVVVVVVVVVVLPDDDPPPADDDDDPDQVDDPDDDDDDDDDNPPPDDDD